Protein AF-A0A6A8LRK9-F1 (afdb_monomer)

Sequence (83 aa):
MPRPLLNSSKVKENSLFSSKSSTQNRQRFESPNESFLRNKRSAEYMESISKLDNGGAEISNREISNIINTVKSELPDVEMSSL

Nearest PDB structures (foldseek):
  5z5e-assembly1_B  TM=6.042E-01  e=1.079E+00  Nanoarchaeum equitans Kin4-M

pLDDT: mean 74.21, std 14.59, range [46.09, 93.88]

Mean predicted aligned error: 16.17 Å

Secondary structure (DSSP, 8-state):
-PPP-----------TT--------------HHHHHHHSPPPHHHHHHHHTT--TTPPPPHHHHHHHHHHHHHH-TTS-----

Radius of gyration: 28.64 Å; Cα contacts (8 Å, |Δi|>4): 15; chains: 1; bounding box: 40×37×90 Å

Organism: NCBI:txid1624

Solvent-accessible surface area (backbone atoms only — not comparable to full-atom values): 5799 Å² total; per-residue (Å²): 134,88,79,86,82,83,87,66,86,74,73,81,71,78,64,89,74,70,76,74,79,70,83,67,81,69,78,71,82,71,49,81,63,58,59,63,75,67,52,87,75,57,69,67,50,55,52,44,55,53,62,73,69,50,87,81,62,89,76,51,72,68,56,52,52,49,39,52,51,49,49,44,72,77,37,74,90,56,82,86,74,87,130

Foldseek 3Di:
DDDDDPDDPPDCPPPPPPPPPPPPVPPPPPPVVNVVVPDDFDPVLVVLVVVVVPVDDDDDPVSVVVNVVSVCVRCVVDPPPDD

Structure (mmCIF, N/CA/C/O backbone):
data_AF-A0A6A8LRK9-F1
#
_entry.id   AF-A0A6A8LRK9-F1
#
loop_
_atom_site.group_PDB
_atom_site.id
_atom_site.type_symbol
_atom_site.label_atom_id
_atom_site.label_alt_id
_atom_site.label_comp_id
_atom_site.label_asym_id
_atom_site.label_entity_id
_atom_site.label_seq_id
_atom_site.pdbx_PDB_ins_code
_atom_s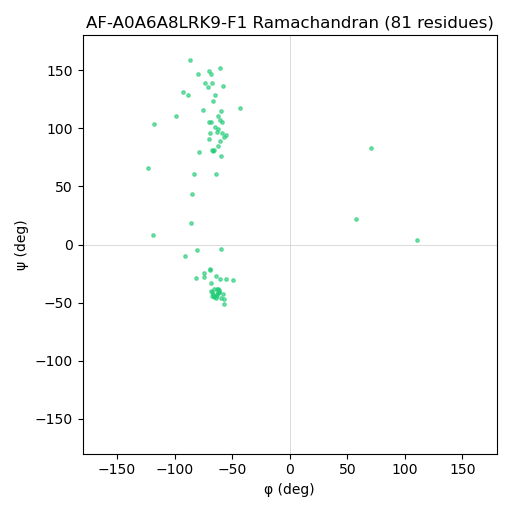ite.Cartn_x
_atom_site.Cartn_y
_atom_site.Cartn_z
_atom_site.o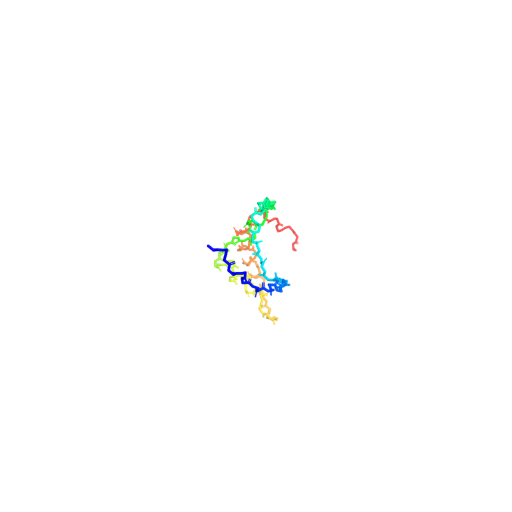ccupancy
_atom_site.B_iso_or_equiv
_atom_site.auth_seq_id
_atom_site.auth_comp_id
_atom_site.auth_asym_id
_atom_site.auth_atom_id
_atom_site.pdbx_PDB_model_num
ATOM 1 N N . MET A 1 1 ? 20.287 -17.157 74.452 1.00 62.28 1 MET A N 1
ATOM 2 C CA . MET A 1 1 ? 21.563 -16.540 74.022 1.00 62.28 1 MET A CA 1
ATOM 3 C C . MET A 1 1 ? 21.309 -15.625 72.829 1.00 62.28 1 MET A C 1
ATOM 5 O O . MET A 1 1 ? 20.462 -15.981 72.013 1.00 62.28 1 MET A O 1
ATOM 9 N N . PRO A 1 2 ? 21.978 -14.463 72.732 1.00 61.50 2 PRO A N 1
ATOM 10 C CA . PRO A 1 2 ? 21.844 -13.565 71.585 1.00 61.50 2 PRO A CA 1
ATOM 11 C C . PRO A 1 2 ? 22.457 -14.196 70.319 1.00 61.50 2 PRO A C 1
ATOM 13 O O . PRO A 1 2 ? 23.403 -14.976 70.407 1.00 61.50 2 PRO A O 1
ATOM 16 N N . ARG A 1 3 ? 21.875 -13.906 69.147 1.00 69.25 3 ARG A N 1
ATOM 17 C CA . ARG A 1 3 ? 22.252 -14.491 67.844 1.00 69.25 3 ARG A CA 1
ATOM 18 C C . ARG A 1 3 ? 23.498 -13.812 67.245 1.00 69.25 3 ARG A C 1
ATOM 20 O O . ARG A 1 3 ? 23.636 -12.600 67.410 1.00 69.25 3 ARG A O 1
ATOM 27 N N . PRO A 1 4 ? 24.360 -14.541 66.509 1.00 70.94 4 PRO A N 1
ATOM 28 C CA . PRO A 1 4 ? 25.511 -13.952 65.832 1.00 70.94 4 PRO A CA 1
ATOM 29 C C . PRO A 1 4 ? 25.064 -13.091 64.642 1.00 70.94 4 PRO A C 1
ATOM 31 O O . PRO A 1 4 ? 24.202 -13.484 63.853 1.00 70.94 4 PRO A O 1
ATOM 34 N N . LEU A 1 5 ? 25.658 -11.904 64.525 1.00 67.81 5 LEU A N 1
ATOM 35 C CA . LEU A 1 5 ? 25.421 -10.959 63.438 1.00 67.81 5 LEU A CA 1
ATOM 36 C C . LEU A 1 5 ? 26.135 -11.455 62.172 1.00 67.81 5 LEU A C 1
ATOM 38 O O . LEU A 1 5 ? 27.363 -11.519 62.134 1.00 67.81 5 LEU A O 1
ATOM 42 N N . LEU A 1 6 ? 25.375 -11.791 61.126 1.00 66.75 6 LEU A N 1
ATOM 43 C CA . LEU A 1 6 ? 25.931 -11.970 59.785 1.00 66.75 6 LEU A CA 1
ATOM 44 C C . LEU A 1 6 ? 26.375 -10.602 59.253 1.00 66.75 6 LEU A C 1
ATOM 46 O O . LEU A 1 6 ? 25.581 -9.844 58.694 1.00 66.75 6 LEU A O 1
ATOM 50 N N . ASN A 1 7 ? 27.663 -10.304 59.412 1.00 59.94 7 ASN A N 1
ATOM 51 C CA . ASN A 1 7 ? 28.343 -9.277 58.635 1.00 59.94 7 ASN A CA 1
ATOM 52 C C . ASN A 1 7 ? 28.336 -9.697 57.161 1.00 59.94 7 ASN A C 1
ATOM 54 O O . ASN A 1 7 ? 29.186 -10.455 56.706 1.00 59.94 7 ASN A O 1
ATOM 58 N N . SER A 1 8 ? 27.372 -9.176 56.407 1.00 58.12 8 SER A N 1
ATOM 59 C CA . SER A 1 8 ? 27.539 -8.966 54.974 1.00 58.12 8 SER A CA 1
ATOM 60 C C . SER A 1 8 ? 27.414 -7.470 54.740 1.00 58.12 8 SER A C 1
ATOM 62 O O . SER A 1 8 ? 26.332 -6.886 54.810 1.00 58.12 8 SER A O 1
ATOM 64 N N . SER A 1 9 ? 28.555 -6.829 54.520 1.00 55.38 9 SER A N 1
ATOM 65 C CA . SER A 1 9 ? 28.620 -5.538 53.857 1.00 55.38 9 SER A CA 1
ATOM 66 C C . SER A 1 9 ? 27.961 -5.701 52.490 1.00 55.38 9 SER A C 1
ATOM 68 O O . SER A 1 9 ? 28.590 -6.104 51.514 1.00 55.38 9 SER A O 1
ATOM 70 N N . LYS A 1 10 ? 26.658 -5.423 52.406 1.00 56.41 10 LYS A N 1
ATOM 71 C CA . LYS A 1 10 ? 26.010 -5.217 51.116 1.00 56.41 10 LYS A CA 1
ATOM 72 C C . LYS A 1 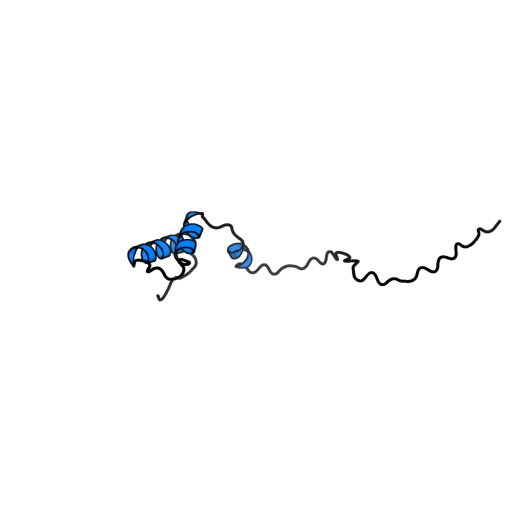10 ? 26.530 -3.893 50.583 1.00 56.41 10 LYS A C 1
ATOM 74 O O . LYS A 1 10 ? 25.989 -2.831 50.884 1.00 56.41 10 LYS A O 1
ATOM 79 N N . VAL A 1 11 ? 27.621 -3.983 49.828 1.00 52.16 11 VAL A N 1
ATOM 80 C CA . VAL A 1 11 ? 27.984 -2.996 48.820 1.00 52.16 11 VAL A CA 1
ATOM 81 C C . VAL A 1 11 ? 26.691 -2.669 48.079 1.00 52.16 11 VAL A C 1
ATOM 83 O O . VAL A 1 11 ? 26.036 -3.555 47.527 1.00 52.16 11 VAL A O 1
ATOM 86 N N . LYS A 1 12 ? 26.256 -1.409 48.167 1.00 57.16 12 LYS A N 1
ATOM 87 C CA . LYS A 1 12 ? 25.224 -0.874 47.285 1.00 57.16 12 LYS A CA 1
ATOM 88 C C . LYS A 1 12 ? 25.842 -0.832 45.893 1.00 57.16 12 LYS A C 1
ATOM 90 O O . LYS A 1 12 ? 26.330 0.203 45.458 1.00 57.16 12 LYS A O 1
ATOM 95 N N . GLU A 1 13 ? 25.839 -1.974 45.220 1.00 54.81 13 GLU A N 1
ATOM 96 C CA . GLU A 1 13 ? 25.918 -2.011 43.772 1.00 54.81 13 GLU A CA 1
ATOM 97 C C . GLU A 1 13 ? 24.687 -1.245 43.292 1.00 54.81 13 GLU A C 1
ATOM 99 O O . GLU A 1 13 ? 23.542 -1.676 43.476 1.00 54.81 13 GLU A O 1
ATOM 104 N N . ASN A 1 14 ? 24.918 -0.037 42.786 1.00 55.25 14 ASN A N 1
ATOM 105 C CA . ASN A 1 14 ? 23.901 0.761 42.134 1.00 55.25 14 ASN A CA 1
ATOM 106 C C . ASN A 1 14 ? 23.389 -0.058 40.949 1.00 55.25 14 ASN A C 1
ATOM 108 O O . ASN A 1 14 ? 23.990 -0.069 39.878 1.00 55.25 14 ASN A O 1
ATOM 112 N N . SER A 1 15 ? 22.283 -0.772 41.156 1.00 55.34 15 SER A N 1
ATOM 113 C CA . SER A 1 15 ? 21.526 -1.419 40.094 1.00 55.34 15 SER A CA 1
ATOM 114 C C . SER A 1 15 ? 20.930 -0.323 39.207 1.00 55.34 15 SER A C 1
ATOM 116 O O . SER A 1 15 ? 19.764 0.044 39.329 1.00 55.34 15 SER A O 1
ATOM 118 N N . LEU A 1 16 ? 21.759 0.199 38.301 1.00 57.47 16 LEU A N 1
ATOM 119 C CA . LEU A 1 16 ? 21.403 1.079 37.182 1.00 57.47 16 LEU A CA 1
ATOM 120 C C . LEU A 1 16 ? 20.397 0.424 36.216 1.00 57.47 16 LEU A C 1
ATOM 122 O O . LEU A 1 16 ? 19.914 1.074 35.297 1.00 57.47 16 LEU A O 1
ATOM 126 N N . PHE A 1 17 ? 20.044 -0.843 36.455 1.00 55.69 17 PHE A N 1
ATOM 127 C CA . PHE A 1 17 ? 19.118 -1.634 35.651 1.00 55.69 17 PHE A CA 1
ATOM 128 C C . PHE A 1 17 ? 17.875 -2.109 36.416 1.00 55.69 17 PHE A C 1
ATOM 130 O O . PHE A 1 17 ? 17.085 -2.874 35.868 1.00 55.69 17 PHE A O 1
ATOM 137 N N . SER A 1 18 ? 17.636 -1.653 37.653 1.00 56.38 18 SER A N 1
ATOM 138 C CA . SER A 1 18 ? 16.332 -1.864 38.291 1.00 56.38 18 SER A CA 1
ATOM 139 C C . SER A 1 18 ? 15.333 -0.847 37.736 1.00 56.38 18 SER A C 1
ATOM 141 O O . SER A 1 18 ? 15.036 0.174 38.358 1.00 56.38 18 SER A O 1
ATOM 143 N N . SER A 1 19 ? 14.807 -1.126 36.543 1.00 56.81 19 SER A N 1
ATOM 144 C CA . SER A 1 19 ? 13.595 -0.489 36.037 1.00 56.81 19 SER A CA 1
ATOM 145 C C . SER A 1 19 ? 12.420 -0.931 36.909 1.00 56.81 19 SER A C 1
ATOM 147 O O . SER A 1 19 ? 11.647 -1.826 36.580 1.00 56.81 19 SER A O 1
ATOM 149 N N . LYS A 1 20 ? 12.273 -0.293 38.074 1.00 58.38 20 LYS A N 1
ATOM 150 C CA . LYS A 1 20 ? 10.989 -0.272 38.766 1.00 58.38 20 LYS A CA 1
ATOM 151 C C . LYS A 1 20 ? 10.016 0.369 37.787 1.00 58.38 20 LYS A C 1
ATOM 153 O O . LYS A 1 20 ? 10.096 1.572 37.550 1.00 58.38 20 LYS A O 1
ATOM 158 N N . SER A 1 21 ? 9.152 -0.440 37.181 1.00 58.06 21 SER A N 1
ATOM 159 C CA . SER A 1 21 ? 8.015 0.032 36.406 1.00 58.06 21 SER A CA 1
ATOM 160 C C . SER A 1 21 ? 7.136 0.833 37.357 1.00 58.06 21 SER A C 1
ATOM 162 O O . SER A 1 21 ? 6.269 0.287 38.040 1.00 58.06 21 SER A O 1
ATOM 164 N N . SER A 1 22 ? 7.404 2.132 37.464 1.00 54.12 22 SER A N 1
ATOM 165 C CA . SER A 1 22 ? 6.421 3.042 37.999 1.00 54.12 22 SER A CA 1
ATOM 166 C C . SER A 1 22 ? 5.249 2.953 37.032 1.00 54.12 22 SER A C 1
ATOM 168 O O . SER A 1 22 ? 5.321 3.368 35.877 1.00 54.12 22 SER A O 1
ATOM 170 N N . THR A 1 23 ? 4.154 2.363 37.497 1.00 60.03 23 THR A N 1
ATOM 171 C CA . THR A 1 23 ? 2.815 2.57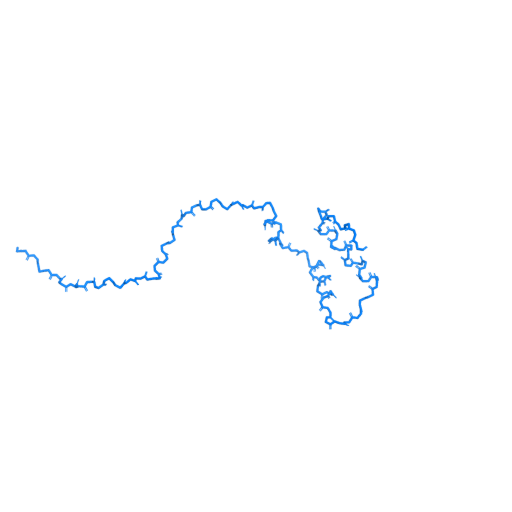9 36.955 1.00 60.03 23 THR A CA 1
ATOM 172 C C . THR A 1 23 ? 2.446 4.042 37.197 1.00 60.03 23 THR A C 1
ATOM 174 O O . THR A 1 23 ? 1.510 4.369 37.918 1.00 60.03 23 THR A O 1
ATOM 177 N N . GLN A 1 24 ? 3.228 4.961 36.630 1.00 56.59 24 GLN A N 1
ATOM 178 C CA . GLN A 1 24 ? 2.740 6.284 36.338 1.00 56.59 24 GLN A CA 1
ATOM 179 C C . GLN A 1 24 ? 1.770 6.078 35.195 1.00 56.59 24 GLN A C 1
ATOM 181 O O . GLN A 1 24 ? 2.163 5.793 34.065 1.00 56.59 24 GLN A O 1
ATOM 186 N N . ASN A 1 25 ? 0.494 6.170 35.547 1.00 55.19 25 ASN A N 1
ATOM 187 C CA . ASN A 1 25 ? -0.612 6.335 34.633 1.00 55.19 25 ASN A CA 1
ATOM 188 C C . ASN A 1 25 ? -0.360 7.643 33.862 1.00 55.19 25 ASN A C 1
ATOM 190 O O . ASN A 1 25 ? -0.882 8.701 34.203 1.00 55.19 25 ASN A O 1
ATOM 194 N N . ARG A 1 26 ? 0.566 7.604 32.894 1.00 61.12 26 ARG A N 1
ATOM 195 C CA . ARG A 1 26 ? 0.736 8.663 31.913 1.00 61.12 26 ARG A CA 1
ATOM 196 C C . ARG A 1 26 ? -0.558 8.615 31.131 1.00 61.12 26 ARG A C 1
ATOM 198 O O . ARG A 1 26 ? -0.730 7.722 30.308 1.00 61.12 26 ARG A O 1
ATOM 205 N N . GLN A 1 27 ? -1.469 9.533 31.436 1.00 62.09 27 GLN A N 1
ATOM 206 C CA . GLN A 1 27 ? -2.545 9.875 30.525 1.00 62.09 27 GLN A CA 1
ATOM 207 C C . GLN A 1 27 ? -1.859 10.263 29.217 1.00 62.09 27 GLN A C 1
ATOM 209 O O . GLN A 1 27 ? -1.351 11.375 29.070 1.00 62.09 27 GLN A O 1
ATOM 214 N N . ARG A 1 28 ? -1.717 9.291 28.311 1.00 60.62 28 ARG A N 1
ATOM 215 C CA . ARG A 1 28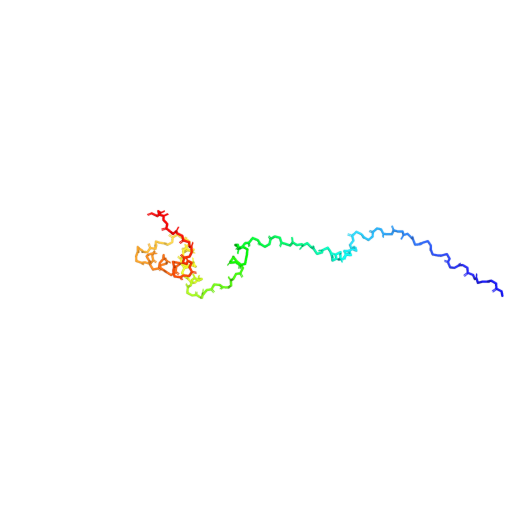 ? -1.350 9.570 26.936 1.00 60.62 28 ARG A CA 1
ATOM 216 C C . ARG A 1 28 ? -2.466 10.464 26.436 1.00 60.62 28 ARG A C 1
ATOM 218 O O . ARG A 1 28 ? -3.622 10.052 26.396 1.00 60.62 28 ARG A O 1
ATOM 225 N N . PHE A 1 29 ? -2.120 11.705 26.123 1.00 58.06 29 PHE A N 1
ATOM 226 C CA . PHE A 1 29 ? -2.896 12.482 25.178 1.00 58.06 29 PHE A CA 1
ATOM 227 C C . PHE A 1 29 ? -2.794 11.724 23.855 1.00 58.06 29 PHE A C 1
ATOM 229 O O . PHE A 1 29 ? -1.886 11.963 23.066 1.00 58.06 29 PHE A O 1
ATOM 236 N N . GLU A 1 30 ? -3.660 10.727 23.676 1.00 59.12 30 GLU A N 1
ATOM 237 C CA . GLU A 1 30 ? -3.877 10.078 22.394 1.00 59.12 30 GLU A CA 1
ATOM 238 C C . GLU A 1 30 ? -4.404 11.187 21.490 1.00 59.12 30 GLU A C 1
ATOM 240 O O . GLU A 1 30 ? -5.558 11.611 21.589 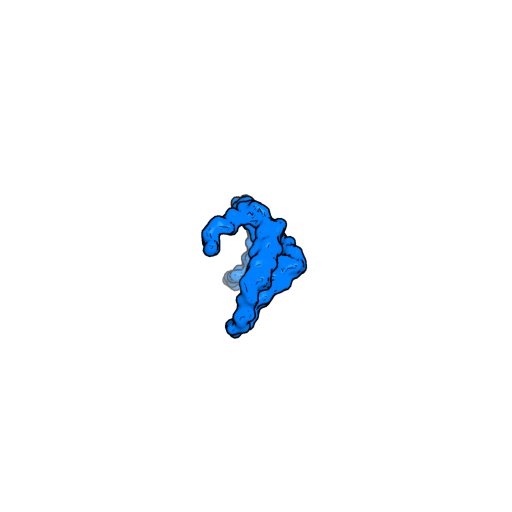1.00 59.12 30 GLU A O 1
ATOM 245 N N . SER A 1 31 ? -3.519 11.754 20.670 1.00 66.38 31 SER A N 1
ATOM 246 C CA . SER A 1 31 ? -3.986 12.623 19.601 1.00 66.38 31 SER A CA 1
ATOM 2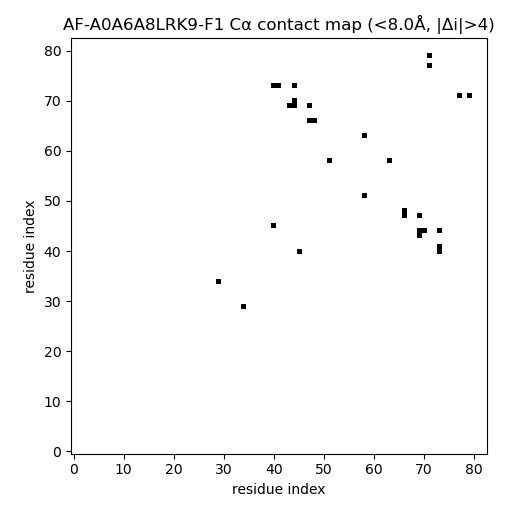47 C C . SER A 1 31 ? -4.950 11.785 18.750 1.00 66.38 31 SER A C 1
ATOM 249 O O . SER A 1 31 ? -4.635 10.622 18.481 1.00 66.38 31 SER A O 1
ATOM 251 N N . PRO A 1 32 ? -6.110 12.311 18.320 1.00 65.44 32 PRO A N 1
ATOM 252 C CA . PRO A 1 32 ? -7.073 11.542 17.521 1.00 65.44 32 PRO A CA 1
ATOM 253 C C . PRO A 1 32 ? -6.419 10.830 16.321 1.00 65.44 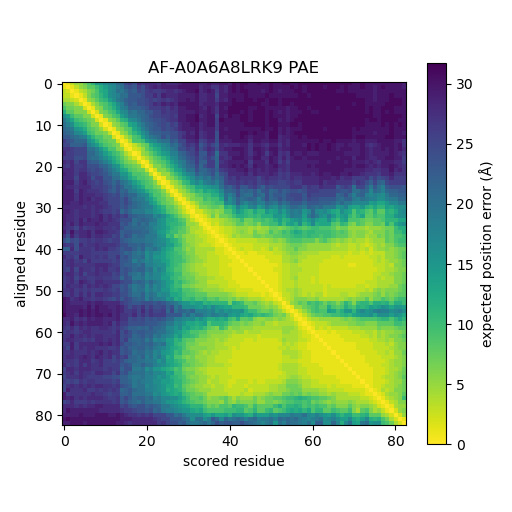32 PRO A C 1
ATOM 255 O O . PRO A 1 32 ? -6.787 9.713 15.960 1.00 65.44 32 PRO A O 1
ATOM 258 N N . ASN A 1 33 ? -5.356 11.438 15.790 1.00 66.88 33 ASN A N 1
ATOM 259 C CA . ASN A 1 33 ? -4.567 10.961 14.660 1.00 66.88 33 ASN A CA 1
ATOM 260 C C . ASN A 1 33 ? -3.644 9.773 14.985 1.00 66.88 33 ASN A C 1
ATOM 262 O O . ASN A 1 33 ? -3.294 9.016 14.082 1.00 66.88 33 ASN A O 1
ATOM 266 N N . GLU A 1 34 ? -3.236 9.577 16.243 1.00 69.81 34 GLU A N 1
ATOM 267 C CA . GLU A 1 34 ? -2.306 8.500 16.608 1.00 69.81 34 GLU A CA 1
ATOM 268 C C . GLU A 1 34 ? -2.938 7.119 16.395 1.00 69.81 34 GLU A C 1
ATOM 270 O O . GLU A 1 34 ? -2.284 6.205 15.890 1.00 69.81 34 GLU A O 1
ATOM 275 N N . SER A 1 35 ? -4.231 6.985 16.700 1.00 71.75 35 SER A N 1
ATOM 276 C CA . SER A 1 35 ? -4.986 5.755 16.447 1.00 71.75 35 SER A CA 1
ATOM 277 C C . SER A 1 35 ? -5.091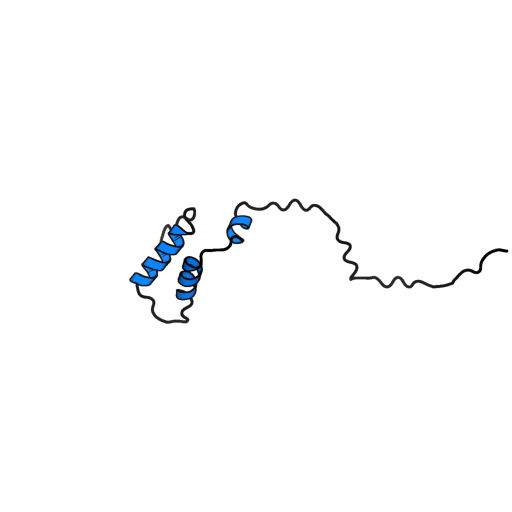 5.446 14.949 1.00 71.75 35 SER A C 1
ATOM 279 O O . SER A 1 35 ? -4.822 4.325 14.520 1.00 71.75 35 SER A O 1
ATOM 281 N N . PHE A 1 36 ? -5.378 6.462 14.132 1.00 78.62 36 PHE A N 1
ATOM 282 C CA . PHE A 1 36 ? -5.511 6.331 12.685 1.00 78.62 36 PHE A CA 1
ATOM 283 C C . PHE A 1 36 ? -4.215 5.870 12.012 1.00 78.62 36 PHE A C 1
ATOM 285 O O . PHE A 1 36 ? -4.239 5.004 11.138 1.00 78.62 36 PHE A O 1
ATOM 292 N N . LEU A 1 37 ? -3.070 6.409 12.439 1.00 78.81 37 LEU A N 1
ATOM 293 C CA . LEU A 1 37 ? -1.758 6.040 11.902 1.00 78.81 37 LEU A CA 1
ATOM 294 C C . LEU A 1 37 ? -1.325 4.618 12.290 1.00 78.81 37 LEU A C 1
ATOM 296 O O . LEU A 1 37 ? -0.488 4.031 11.608 1.00 78.81 37 LEU A O 1
ATOM 300 N N . ARG A 1 38 ? -1.890 4.053 13.364 1.00 81.94 38 ARG A N 1
ATOM 301 C CA . ARG A 1 38 ? -1.594 2.690 13.835 1.00 81.94 38 ARG A CA 1
ATOM 302 C C . ARG A 1 38 ? -2.519 1.624 13.246 1.00 81.94 38 ARG A C 1
ATOM 304 O O . ARG A 1 38 ? -2.250 0.435 13.422 1.00 81.94 38 ARG A O 1
ATOM 311 N N . ASN A 1 39 ? -3.589 2.020 12.562 1.00 85.94 39 ASN A N 1
ATOM 312 C CA . ASN A 1 39 ? -4.533 1.077 11.976 1.00 85.94 39 ASN A CA 1
ATOM 313 C C . ASN A 1 39 ? -3.899 0.288 10.827 1.00 85.94 39 ASN A C 1
ATOM 315 O O . ASN A 1 39 ? -3.172 0.827 9.989 1.00 85.94 39 ASN A O 1
ATOM 319 N N . LYS A 1 40 ? -4.209 -1.012 10.775 1.00 89.88 40 LYS A N 1
ATOM 320 C CA . LYS A 1 40 ? -3.816 -1.875 9.661 1.00 89.88 40 LYS A CA 1
ATOM 321 C C . LYS A 1 40 ? -4.527 -1.399 8.390 1.00 89.88 40 LYS A C 1
ATOM 323 O O . LYS A 1 40 ? -5.743 -1.239 8.402 1.00 89.88 40 LYS A O 1
ATOM 328 N N . ARG A 1 41 ? -3.764 -1.197 7.316 1.00 91.12 41 ARG A N 1
ATOM 329 C CA . ARG A 1 41 ? -4.279 -0.786 6.001 1.00 91.12 41 ARG A CA 1
ATOM 330 C C . ARG A 1 41 ? -4.709 -1.983 5.162 1.00 91.12 41 ARG A C 1
ATOM 332 O O . ARG A 1 41 ? -4.258 -3.110 5.406 1.00 91.12 41 ARG A O 1
ATOM 339 N N . SER A 1 42 ? -5.573 -1.736 4.181 1.00 93.88 42 SER A N 1
ATOM 340 C CA . SER A 1 42 ? -5.969 -2.745 3.201 1.00 93.88 42 SER A CA 1
ATOM 341 C C . SER A 1 42 ? -4.771 -3.253 2.386 1.00 93.88 42 SER A C 1
ATOM 343 O O . SER A 1 42 ? -3.761 -2.569 2.202 1.00 93.88 42 SER A O 1
ATOM 345 N N . ALA A 1 43 ? -4.866 -4.497 1.909 1.00 93.88 43 ALA A N 1
ATOM 346 C CA . ALA A 1 43 ? -3.814 -5.096 1.089 1.00 93.88 43 ALA A CA 1
ATOM 347 C C . ALA A 1 43 ? -3.635 -4.344 -0.241 1.00 93.88 43 ALA A C 1
ATOM 349 O O . ALA A 1 43 ? -2.506 -4.127 -0.670 1.00 93.88 43 ALA A O 1
ATOM 350 N N . GLU A 1 44 ? -4.741 -3.894 -0.838 1.00 93.06 44 GLU A N 1
ATOM 351 C CA . GLU A 1 44 ? -4.749 -3.119 -2.081 1.00 93.06 44 GLU A CA 1
ATOM 352 C C . GLU A 1 44 ? -4.032 -1.775 -1.911 1.00 93.06 44 GLU A C 1
ATOM 354 O O . GLU A 1 44 ? -3.189 -1.411 -2.732 1.00 93.06 44 GLU A O 1
ATOM 359 N N . TYR A 1 45 ? -4.286 -1.079 -0.797 1.00 93.69 45 TYR A N 1
ATOM 360 C CA . TYR A 1 45 ? -3.550 0.130 -0.447 1.00 93.69 45 TYR A CA 1
ATOM 361 C C . TYR A 1 45 ? -2.044 -0.149 -0.376 1.00 93.69 45 TYR A C 1
ATOM 363 O O . TYR A 1 45 ? -1.261 0.519 -1.049 1.00 93.69 45 TYR A O 1
ATOM 371 N N . MET A 1 46 ? -1.629 -1.174 0.373 1.00 92.81 46 MET A N 1
ATOM 372 C CA . MET A 1 46 ? -0.206 -1.500 0.528 1.00 92.81 46 MET A CA 1
ATOM 373 C C . MET A 1 46 ? 0.466 -1.864 -0.803 1.00 92.81 46 MET A C 1
ATOM 375 O O . MET A 1 46 ? 1.597 -1.447 -1.049 1.00 92.81 46 MET A O 1
ATOM 379 N N . GLU A 1 47 ? -0.228 -2.593 -1.678 1.00 92.19 47 GLU A N 1
ATOM 380 C CA . GLU A 1 47 ? 0.270 -2.925 -3.014 1.00 92.19 47 GLU A CA 1
ATOM 381 C C . GLU A 1 47 ? 0.413 -1.670 -3.888 1.00 92.19 47 GLU A C 1
ATOM 383 O O . GLU A 1 47 ? 1.434 -1.485 -4.549 1.00 92.19 47 GLU A O 1
ATOM 388 N N . SER A 1 48 ? -0.586 -0.781 -3.868 1.00 91.12 48 SER A N 1
ATOM 389 C CA . SER A 1 48 ? -0.569 0.470 -4.635 1.00 91.12 48 SER A CA 1
ATOM 390 C C . SER A 1 48 ? 0.584 1.392 -4.218 1.00 91.12 48 SER A C 1
ATOM 392 O O . SER A 1 48 ? 1.272 1.938 -5.078 1.00 91.12 48 SER A O 1
ATOM 394 N N . ILE A 1 49 ? 0.868 1.490 -2.916 1.00 90.25 49 ILE A N 1
ATOM 395 C CA . ILE A 1 49 ? 2.003 2.254 -2.387 1.00 90.25 49 ILE A CA 1
ATOM 396 C C . ILE A 1 49 ? 3.337 1.598 -2.750 1.00 90.25 49 ILE A C 1
ATOM 398 O O . ILE A 1 49 ? 4.268 2.297 -3.140 1.00 90.25 49 ILE A O 1
ATOM 402 N N . SER A 1 50 ? 3.433 0.266 -2.705 1.00 90.00 50 SER A N 1
ATOM 403 C CA . SER A 1 50 ? 4.649 -0.441 -3.126 1.00 90.00 50 SER A CA 1
ATOM 404 C C . SER A 1 50 ? 5.001 -0.189 -4.596 1.00 90.00 50 SER A C 1
ATOM 406 O O . SER A 1 50 ? 6.178 -0.201 -4.938 1.00 90.00 50 SER A O 1
ATOM 408 N N . LYS A 1 51 ? 4.009 0.058 -5.463 1.00 87.19 51 LYS A N 1
ATOM 409 C CA . LYS A 1 51 ? 4.233 0.392 -6.882 1.00 87.19 51 LYS A CA 1
ATOM 410 C C . LYS A 1 51 ? 4.857 1.773 -7.085 1.00 87.19 51 LYS A C 1
ATOM 412 O O . LYS A 1 51 ? 5.450 2.002 -8.133 1.00 87.19 51 LYS A O 1
ATOM 417 N N . LEU A 1 52 ? 4.743 2.682 -6.113 1.00 85.12 52 LEU A N 1
ATOM 418 C CA . LEU A 1 52 ? 5.432 3.977 -6.155 1.00 85.12 52 LEU A CA 1
ATOM 419 C C . LEU A 1 52 ? 6.933 3.831 -5.871 1.00 85.12 52 LEU A C 1
ATOM 421 O O . LEU A 1 52 ? 7.730 4.611 -6.385 1.00 85.12 52 LEU A O 1
ATOM 425 N N . ASP A 1 53 ? 7.327 2.809 -5.109 1.00 84.94 53 ASP A N 1
ATOM 426 C CA . ASP A 1 53 ? 8.722 2.504 -4.768 1.00 84.94 53 ASP A CA 1
ATOM 427 C C . ASP A 1 53 ? 9.409 1.654 -5.855 1.00 84.94 53 ASP A C 1
ATOM 429 O O . ASP A 1 53 ? 10.095 0.671 -5.587 1.00 84.94 53 ASP A O 1
ATOM 433 N N . ASN A 1 54 ? 9.191 1.996 -7.130 1.00 79.38 54 ASN A N 1
ATOM 434 C CA . ASN A 1 54 ? 9.673 1.201 -8.268 1.00 79.38 54 ASN A CA 1
ATOM 435 C C . ASN A 1 54 ? 11.116 1.540 -8.695 1.00 79.38 54 ASN A C 1
ATOM 437 O O . ASN A 1 54 ? 11.516 1.273 -9.828 1.00 79.38 54 ASN A O 1
ATOM 441 N N . GLY A 1 55 ? 11.897 2.191 -7.825 1.00 72.25 55 GLY A N 1
ATOM 442 C CA . GLY A 1 55 ? 13.341 2.387 -8.011 1.00 72.25 55 GLY A CA 1
ATOM 443 C C . GLY A 1 55 ? 13.785 3.101 -9.299 1.00 72.25 55 GLY A C 1
ATOM 444 O O . GLY A 1 55 ? 14.934 2.936 -9.701 1.00 72.25 55 GLY A O 1
ATOM 445 N N . GLY A 1 56 ? 12.912 3.879 -9.953 1.00 66.62 56 GLY A N 1
ATOM 446 C CA . GLY A 1 56 ? 13.234 4.649 -11.166 1.00 66.62 56 GLY A CA 1
ATOM 447 C C . GLY A 1 56 ? 12.588 4.164 -12.469 1.00 66.62 56 GLY A C 1
ATOM 448 O O . GLY A 1 56 ? 12.862 4.739 -13.519 1.00 66.62 56 GLY A O 1
ATOM 449 N N . ALA A 1 57 ? 11.727 3.145 -12.436 1.00 74.06 57 ALA A N 1
ATOM 450 C CA . ALA A 1 57 ? 10.897 2.799 -13.590 1.00 74.06 57 ALA A CA 1
ATOM 451 C C . ALA A 1 57 ? 9.760 3.820 -13.796 1.00 74.06 57 ALA A C 1
ATOM 453 O O . ALA A 1 57 ? 9.127 4.265 -12.835 1.00 74.06 57 ALA A O 1
ATOM 454 N N . GLU A 1 58 ? 9.496 4.184 -15.054 1.00 80.38 58 GLU A N 1
ATOM 455 C CA . GLU A 1 58 ? 8.420 5.112 -15.412 1.00 80.38 58 GLU A CA 1
ATOM 456 C C . GLU A 1 58 ? 7.049 4.494 -15.103 1.00 80.38 58 GLU A C 1
ATOM 458 O O . GLU A 1 58 ? 6.711 3.416 -15.593 1.00 80.38 58 GLU A O 1
ATOM 463 N N . ILE A 1 59 ? 6.255 5.186 -14.286 1.00 84.19 59 ILE A N 1
ATOM 464 C CA . ILE A 1 59 ? 4.878 4.799 -13.963 1.00 84.19 59 ILE A CA 1
ATOM 465 C C . ILE A 1 59 ? 3.948 5.499 -14.952 1.00 84.19 59 ILE A C 1
ATOM 467 O O . ILE A 1 59 ? 4.043 6.710 -15.164 1.00 84.19 59 ILE A O 1
ATOM 471 N N . SER A 1 60 ? 3.023 4.755 -15.556 1.00 87.00 60 SER A N 1
ATOM 472 C CA . SER A 1 60 ? 2.075 5.346 -16.498 1.00 87.00 60 SER A CA 1
ATOM 473 C C . SER A 1 60 ? 1.064 6.257 -15.789 1.00 87.00 60 SER A C 1
ATOM 475 O O . SER A 1 60 ? 0.628 5.989 -14.669 1.00 87.00 60 SER A O 1
ATOM 477 N N . ASN A 1 61 ? 0.580 7.297 -16.477 1.00 87.81 61 ASN A N 1
ATOM 478 C CA . ASN A 1 61 ? -0.470 8.184 -15.943 1.00 87.81 61 ASN A CA 1
ATOM 479 C C . ASN A 1 61 ? -1.741 7.430 -15.509 1.00 87.81 61 ASN A C 1
ATOM 481 O O . ASN A 1 61 ? -2.447 7.847 -14.587 1.00 87.81 61 ASN A O 1
ATOM 485 N N . ARG A 1 62 ? -2.034 6.300 -16.162 1.00 89.81 62 ARG A N 1
ATOM 486 C CA . ARG A 1 62 ? -3.155 5.428 -15.804 1.00 89.81 62 ARG A CA 1
ATOM 487 C C . ARG A 1 62 ? -2.929 4.753 -14.453 1.00 89.81 62 ARG A C 1
ATOM 489 O O . ARG A 1 62 ? -3.845 4.704 -13.641 1.00 89.81 62 ARG A O 1
ATOM 496 N N . GLU A 1 63 ? -1.727 4.247 -14.211 1.00 88.69 63 GLU A N 1
ATOM 497 C CA . GLU A 1 63 ? -1.368 3.626 -12.935 1.00 88.69 63 GLU A CA 1
ATOM 498 C C . GLU A 1 63 ? -1.332 4.653 -11.809 1.00 88.69 63 GLU A C 1
ATOM 500 O O . GLU A 1 63 ? -1.881 4.386 -10.745 1.00 88.69 63 GLU A O 1
ATOM 505 N N . ILE A 1 64 ? -0.801 5.852 -12.067 1.00 89.19 64 ILE A N 1
ATOM 506 C CA . ILE A 1 64 ? -0.848 6.969 -11.113 1.00 89.19 64 ILE A CA 1
ATOM 507 C C . ILE A 1 64 ? -2.300 7.280 -10.733 1.00 89.19 64 ILE A C 1
ATOM 509 O O . ILE A 1 64 ? -2.629 7.372 -9.552 1.00 89.19 64 ILE A O 1
ATOM 513 N N . SER A 1 65 ? -3.193 7.374 -11.722 1.00 90.88 65 SER A N 1
ATOM 514 C CA . SER A 1 65 ? -4.618 7.631 -11.480 1.00 90.88 65 SER A CA 1
ATOM 515 C C . SER A 1 65 ? -5.268 6.529 -10.639 1.00 90.88 65 SER A C 1
ATOM 517 O O . SER A 1 65 ? -6.049 6.821 -9.733 1.00 90.88 65 SER A O 1
ATOM 519 N N . ASN A 1 66 ? -4.922 5.266 -10.897 1.00 91.94 66 ASN A N 1
ATOM 520 C CA . ASN A 1 66 ? -5.411 4.139 -10.106 1.00 91.94 66 ASN A CA 1
ATOM 521 C C . ASN A 1 66 ? -4.923 4.216 -8.654 1.00 91.94 66 ASN A C 1
ATOM 523 O O . ASN A 1 66 ? -5.735 4.084 -7.745 1.00 91.94 66 ASN A O 1
ATOM 527 N N . ILE A 1 67 ? -3.635 4.497 -8.435 1.00 90.81 67 ILE A N 1
ATOM 528 C CA . ILE A 1 67 ? -3.059 4.647 -7.092 1.00 90.81 67 ILE A CA 1
ATOM 529 C C . ILE A 1 67 ? -3.768 5.775 -6.334 1.00 90.81 67 ILE A C 1
ATOM 531 O O . ILE A 1 67 ? -4.189 5.578 -5.198 1.00 90.81 67 ILE A O 1
ATOM 535 N N . ILE A 1 68 ? -3.979 6.933 -6.970 1.00 90.75 68 ILE A N 1
ATOM 536 C CA . ILE A 1 68 ? -4.702 8.059 -6.358 1.00 90.75 68 ILE A CA 1
ATOM 537 C C . ILE A 1 68 ? -6.118 7.644 -5.941 1.00 90.75 68 ILE A C 1
ATOM 539 O O . ILE A 1 68 ? -6.559 8.000 -4.849 1.00 90.75 68 ILE A O 1
ATOM 543 N N . ASN A 1 69 ? -6.829 6.892 -6.781 1.00 91.75 69 ASN A N 1
ATOM 544 C CA . ASN A 1 69 ? -8.182 6.436 -6.468 1.00 91.75 69 ASN A CA 1
ATOM 545 C C . ASN A 1 69 ? -8.202 5.459 -5.285 1.00 91.75 69 ASN A C 1
ATOM 547 O O . ASN A 1 69 ? -9.007 5.649 -4.375 1.00 91.75 69 ASN A O 1
ATOM 551 N N . THR A 1 70 ? -7.291 4.480 -5.253 1.00 92.88 70 THR A N 1
ATOM 552 C CA . THR A 1 70 ? -7.161 3.524 -4.139 1.00 92.88 70 THR A CA 1
ATOM 553 C C . THR A 1 70 ? -6.806 4.235 -2.827 1.00 92.88 70 THR A C 1
ATOM 555 O O . THR A 1 70 ? -7.368 3.938 -1.771 1.00 92.88 70 THR A O 1
ATOM 558 N N . VAL A 1 71 ? -5.913 5.230 -2.875 1.00 90.88 71 VAL A N 1
ATOM 559 C CA . VAL A 1 71 ? -5.552 6.028 -1.693 1.00 90.88 71 VAL A CA 1
ATOM 560 C C . VAL A 1 71 ? -6.741 6.867 -1.212 1.00 90.88 71 VAL A C 1
ATOM 562 O O . VAL A 1 71 ? -7.017 6.890 -0.014 1.00 90.88 71 VAL A O 1
ATOM 565 N N . LYS A 1 72 ? -7.492 7.501 -2.124 1.00 90.62 72 LYS A N 1
ATOM 566 C CA . LYS A 1 72 ? -8.698 8.277 -1.782 1.00 90.62 72 LYS A CA 1
ATOM 567 C C . LYS A 1 72 ? -9.798 7.421 -1.158 1.00 90.62 72 LYS A C 1
ATOM 569 O O . LYS A 1 72 ? -10.468 7.888 -0.244 1.00 90.62 72 LYS A O 1
ATOM 574 N N . SER A 1 73 ? -9.990 6.185 -1.625 1.00 90.50 73 SER A N 1
ATOM 575 C CA . SER A 1 73 ? -10.992 5.288 -1.036 1.00 90.50 73 SER A CA 1
ATOM 576 C C . SER A 1 73 ? -10.630 4.832 0.378 1.00 90.50 73 SER A C 1
ATOM 578 O O . SER A 1 73 ? -11.523 4.641 1.197 1.00 90.50 73 SER A O 1
ATOM 580 N N . GLU A 1 74 ? -9.339 4.670 0.678 1.00 88.44 74 GLU A N 1
ATOM 581 C CA . GLU A 1 74 ? -8.864 4.253 2.006 1.00 88.44 74 GLU A CA 1
ATOM 582 C C . GLU A 1 74 ? -8.795 5.435 2.997 1.00 88.44 74 GLU A C 1
ATOM 584 O O . GLU A 1 74 ? -8.935 5.246 4.207 1.00 88.44 74 GLU A O 1
ATOM 589 N N . LEU A 1 75 ? -8.567 6.655 2.496 1.00 87.62 75 LEU A N 1
ATOM 590 C CA . LEU A 1 75 ? -8.373 7.877 3.285 1.00 87.62 75 LEU A CA 1
ATOM 591 C C . LEU A 1 75 ? -9.396 8.967 2.891 1.00 87.62 75 LEU A C 1
ATOM 593 O O . LEU A 1 75 ? -8.997 10.013 2.376 1.00 87.62 75 LEU A O 1
ATOM 597 N N . PRO A 1 76 ? -10.705 8.763 3.132 1.00 82.88 76 PRO A N 1
ATOM 598 C CA . PRO A 1 76 ? -11.742 9.716 2.722 1.00 82.88 76 PRO A CA 1
ATOM 599 C C . PRO A 1 76 ? -11.632 11.075 3.430 1.00 82.88 76 PRO A C 1
ATOM 601 O O . PRO A 1 76 ? -12.026 12.093 2.869 1.00 82.88 76 PRO A O 1
ATOM 604 N N . ASP A 1 77 ? -11.066 11.092 4.639 1.00 81.50 77 ASP A N 1
ATOM 605 C CA . ASP A 1 77 ? -10.915 12.294 5.466 1.00 81.50 77 ASP A CA 1
ATOM 606 C C . ASP A 1 77 ? -9.713 13.166 5.053 1.00 81.50 77 ASP A C 1
ATOM 608 O O . ASP A 1 77 ? -9.494 14.238 5.617 1.00 81.50 77 ASP A O 1
ATOM 612 N N . VAL A 1 78 ? -8.902 12.705 4.094 1.00 79.62 78 VAL A N 1
ATOM 613 C CA . VAL A 1 78 ? -7.733 13.437 3.597 1.00 79.62 78 VAL A CA 1
ATOM 614 C C . VAL A 1 78 ? -8.104 14.150 2.301 1.00 79.62 78 VAL A C 1
ATOM 616 O O . VAL A 1 78 ? -8.291 13.526 1.255 1.00 79.62 78 VAL A O 1
ATOM 619 N N . GLU A 1 79 ? -8.167 15.481 2.348 1.00 78.31 79 GLU A N 1
ATOM 620 C CA . GLU A 1 79 ? -8.301 16.289 1.138 1.00 78.31 79 GLU A CA 1
ATOM 621 C C . GLU A 1 79 ? -7.018 16.210 0.302 1.00 78.31 79 GLU A C 1
ATOM 623 O O . GLU A 1 79 ? -5.998 16.821 0.611 1.00 78.31 79 GLU A O 1
ATOM 628 N N . MET A 1 80 ? -7.083 15.468 -0.801 1.00 71.44 80 MET A N 1
ATOM 629 C CA . MET A 1 80 ? -6.038 15.439 -1.828 1.00 71.44 80 MET A CA 1
ATOM 630 C C . MET A 1 80 ? -6.235 16.627 -2.782 1.00 71.44 80 MET A C 1
ATOM 632 O O . MET A 1 80 ? -6.542 16.447 -3.964 1.00 71.44 80 MET A O 1
ATOM 636 N N . SER A 1 81 ? -6.176 17.846 -2.246 1.00 65.00 81 SER A N 1
ATOM 637 C CA . SER A 1 81 ? -6.255 19.088 -3.012 1.00 65.00 81 SER A CA 1
ATOM 638 C C . SER A 1 81 ? -4.849 19.501 -3.473 1.00 65.00 81 SER A C 1
ATOM 640 O O . SER A 1 81 ? -3.920 19.570 -2.676 1.00 65.00 81 SER A O 1
ATOM 642 N N . SER A 1 82 ? -4.713 19.776 -4.779 1.00 50.72 82 SER A N 1
ATOM 643 C CA . SER A 1 82 ? -3.483 20.200 -5.478 1.00 50.72 82 SER A CA 1
ATOM 644 C C . SER A 1 82 ? -2.388 19.125 -5.640 1.00 50.72 82 SER A C 1
ATOM 646 O O . SER A 1 82 ? -1.388 19.129 -4.921 1.00 50.72 82 SER A O 1
ATOM 648 N N . LEU A 1 83 ? -2.525 18.289 -6.675 1.00 46.09 83 LEU A N 1
ATOM 649 C CA . LEU A 1 83 ? -1.382 17.789 -7.455 1.00 46.09 83 LEU A CA 1
ATOM 650 C C . LEU A 1 83 ? -1.360 18.522 -8.797 1.00 46.09 83 LEU A C 1
ATOM 652 O O . LEU A 1 83 ? -2.461 18.657 -9.382 1.00 46.09 83 LEU A O 1
#